Protein AF-A0A6J6DEQ3-F1 (afdb_monomer_lite)

Organism: NCBI:txid449393

Radius of gyration: 19.87 Å; chains: 1; bounding box: 57×40×48 Å

pLDDT: mean 75.02, std 18.87, range [38.97, 97.62]

Sequence (123 aa):
MEKIGTYWLRRGKAAPVMVRDITISTRELTPFEKLVLELVCQGKSNAAIATQTSHNEKVIENTVSRSAQVYGIKSDPETNLRVLLALAFRTHYGDQAFDRLDVPCSHFEIGADGVSTCNRHID

Secondary structure (DSSP, 8-state):
----TT----SS-------------SSPPPHHHHHHHHHHHTT--HHHHHHHHT--HHHHHHHHHHHHHHTTPPPBTTB-HHHHHHHHHHHHH--HHHHTTTPPPTTEEE-TTS-EEETT---

InterPro domains:
  IPR016032 Signal transduction response regulator, C-terminal effector [SSF46894] (20-78)
  IPR036388 Winged helix-like DNA-binding domain superfamily [G3DSA:1.10.10.10] (23-93)

Structure (mmCIF, N/CA/C/O backbone):
data_AF-A0A6J6DEQ3-F1
#
_entry.id   AF-A0A6J6DEQ3-F1
#
loop_
_atom_site.group_PDB
_atom_site.id
_atom_site.type_symbol
_atom_site.label_atom_id
_atom_site.label_alt_id
_atom_site.label_comp_id
_atom_site.label_asym_id
_atom_site.label_entity_id
_atom_site.label_seq_id
_atom_site.pdbx_PDB_ins_code
_atom_site.Cartn_x
_atom_site.Cartn_y
_atom_site.Cartn_z
_atom_site.occupancy
_atom_site.B_iso_or_equiv
_atom_site.auth_seq_id
_atom_site.auth_comp_id
_atom_site.auth_asym_id
_atom_site.auth_atom_id
_atom_site.pdbx_PDB_model_num
ATOM 1 N N . MET A 1 1 ? 43.613 9.374 -19.802 1.00 44.69 1 MET A N 1
ATOM 2 C CA . MET A 1 1 ? 42.214 9.090 -20.194 1.00 44.69 1 MET A CA 1
ATOM 3 C C . MET A 1 1 ? 41.869 7.741 -19.604 1.00 44.69 1 MET A C 1
ATOM 5 O O . MET A 1 1 ? 42.370 6.743 -20.101 1.00 44.69 1 MET A O 1
ATOM 9 N N . GLU A 1 2 ? 41.121 7.717 -18.505 1.00 39.59 2 GLU A N 1
ATOM 10 C CA . GLU A 1 2 ? 40.895 6.494 -17.730 1.00 39.59 2 GLU A CA 1
ATOM 11 C C . GLU A 1 2 ? 39.463 6.001 -17.935 1.00 39.59 2 GLU A C 1
ATOM 13 O O . GLU A 1 2 ? 38.513 6.778 -17.842 1.00 39.59 2 GLU A O 1
ATOM 18 N N . LYS A 1 3 ? 39.316 4.724 -18.298 1.00 38.97 3 LYS A N 1
ATOM 19 C CA . LYS A 1 3 ? 38.018 4.080 -18.501 1.00 38.97 3 LYS A CA 1
ATOM 20 C C . LYS A 1 3 ? 37.523 3.528 -17.169 1.00 38.97 3 LYS A C 1
ATOM 22 O O . LYS A 1 3 ? 38.123 2.603 -16.635 1.00 38.97 3 LYS A O 1
ATOM 27 N N . ILE A 1 4 ? 36.373 4.010 -16.720 1.00 50.28 4 ILE A N 1
ATOM 28 C CA . ILE A 1 4 ? 35.488 3.287 -15.804 1.00 50.28 4 ILE A CA 1
ATOM 29 C C . ILE A 1 4 ? 34.123 3.174 -16.490 1.00 50.28 4 ILE A C 1
ATOM 31 O O . ILE A 1 4 ? 33.696 4.136 -17.116 1.00 50.28 4 ILE A O 1
ATOM 35 N N . GLY A 1 5 ? 33.499 1.991 -16.450 1.00 43.34 5 GLY A N 1
ATOM 36 C CA . GLY A 1 5 ? 32.115 1.711 -16.878 1.00 43.34 5 GLY A CA 1
ATOM 37 C C . GLY A 1 5 ? 31.523 2.576 -18.006 1.00 43.34 5 GLY A C 1
ATOM 38 O O . GLY A 1 5 ? 30.981 3.638 -17.744 1.00 43.34 5 GLY A O 1
ATOM 39 N N . THR A 1 6 ? 31.608 2.093 -19.250 1.00 43.22 6 THR A N 1
ATOM 40 C CA . THR A 1 6 ? 30.746 2.387 -20.428 1.00 43.22 6 THR A CA 1
ATOM 41 C C . THR A 1 6 ? 30.161 3.796 -20.681 1.00 43.22 6 THR A C 1
ATOM 43 O O . THR A 1 6 ? 29.191 3.886 -21.429 1.00 43.22 6 THR A O 1
ATOM 46 N N . TYR A 1 7 ? 30.716 4.906 -20.183 1.00 46.44 7 TYR A N 1
ATOM 47 C CA . TYR A 1 7 ? 30.170 6.243 -20.484 1.00 46.44 7 TYR A CA 1
ATOM 48 C C . TYR A 1 7 ? 31.232 7.285 -20.859 1.00 46.44 7 TYR A C 1
ATOM 50 O O . TYR A 1 7 ? 32.272 7.420 -20.219 1.00 46.44 7 TYR A O 1
ATOM 58 N N . TRP A 1 8 ? 30.933 8.057 -21.911 1.00 43.81 8 TRP A N 1
ATOM 59 C CA . TRP A 1 8 ? 31.697 9.233 -22.336 1.00 43.81 8 TRP A CA 1
ATOM 60 C C . TRP A 1 8 ? 31.118 10.495 -21.684 1.00 43.81 8 TRP A C 1
ATOM 62 O O . TRP A 1 8 ? 29.933 10.787 -21.840 1.00 43.81 8 TRP A O 1
ATOM 72 N N . LEU A 1 9 ? 31.947 11.285 -20.995 1.00 46.00 9 LEU A N 1
ATOM 73 C CA . LEU A 1 9 ? 31.515 12.536 -20.365 1.00 46.00 9 LEU A CA 1
ATOM 74 C C . LEU A 1 9 ? 31.420 13.667 -21.414 1.00 46.00 9 LEU A C 1
ATOM 76 O O . LEU A 1 9 ? 32.410 14.339 -21.705 1.00 46.00 9 LEU A O 1
ATOM 80 N N . ARG A 1 10 ? 30.230 13.896 -21.995 1.00 42.53 10 ARG A N 1
ATOM 81 C CA . ARG A 1 10 ? 29.931 15.093 -22.809 1.00 42.53 10 ARG A CA 1
ATOM 82 C C . ARG A 1 10 ? 29.066 16.066 -22.004 1.00 42.53 10 ARG A C 1
ATOM 84 O O . ARG A 1 10 ? 28.060 15.679 -21.427 1.00 42.53 10 ARG A O 1
ATOM 91 N N . ARG A 1 11 ? 29.492 17.334 -21.974 1.00 50.81 11 ARG A N 1
ATOM 92 C CA . ARG A 1 11 ? 28.855 18.485 -21.308 1.00 50.81 11 ARG A CA 1
ATOM 93 C C . ARG A 1 11 ? 27.333 18.511 -21.546 1.00 50.81 11 ARG A C 1
ATOM 95 O O . ARG A 1 11 ? 26.881 18.850 -22.632 1.00 50.81 11 ARG A O 1
ATOM 102 N N . GLY A 1 12 ? 26.571 18.178 -20.515 1.00 45.88 12 GLY A N 1
ATOM 103 C CA . GLY A 1 12 ? 25.112 18.216 -20.487 1.00 45.88 12 GLY A CA 1
ATOM 104 C C . GLY A 1 12 ? 24.662 17.416 -19.275 1.00 45.88 12 GLY A C 1
ATOM 105 O O . GLY A 1 12 ? 25.034 16.254 -19.165 1.00 45.88 12 GLY A O 1
ATOM 106 N N . LYS A 1 13 ? 23.980 18.062 -18.321 1.00 45.50 13 LYS A N 1
ATOM 107 C CA . LYS A 1 13 ? 23.558 17.464 -17.044 1.00 45.50 13 LYS A CA 1
ATOM 108 C C . LYS A 1 13 ? 23.010 16.053 -17.276 1.00 45.50 13 LYS A C 1
ATOM 110 O O . LYS A 1 13 ? 21.967 15.903 -17.907 1.00 45.50 13 LYS A O 1
ATOM 115 N N . ALA A 1 14 ? 23.714 15.044 -16.769 1.00 45.09 14 ALA A N 1
ATOM 116 C CA . ALA A 1 14 ? 23.166 13.705 -16.668 1.00 45.09 14 ALA A CA 1
ATOM 117 C C . ALA A 1 14 ? 21.941 13.805 -15.755 1.00 45.09 14 ALA A C 1
ATOM 119 O O . ALA A 1 14 ? 22.070 14.159 -14.582 1.00 45.09 14 ALA A O 1
ATOM 120 N N . ALA A 1 15 ? 20.752 13.578 -16.311 1.00 50.59 15 ALA A N 1
ATOM 121 C CA . ALA A 1 15 ? 19.590 13.310 -15.484 1.00 50.59 15 ALA A CA 1
ATOM 122 C C . ALA A 1 15 ? 19.941 12.099 -14.603 1.00 50.59 15 ALA A C 1
ATOM 124 O O . ALA A 1 15 ? 20.538 11.148 -15.124 1.00 50.59 15 ALA A O 1
ATOM 125 N N . PRO A 1 16 ? 19.641 12.126 -13.294 1.00 51.78 16 PRO A N 1
ATOM 126 C CA . PRO A 1 16 ? 19.849 10.958 -12.457 1.00 51.78 16 PRO A CA 1
ATOM 127 C C . PRO A 1 16 ? 19.087 9.800 -13.100 1.00 51.78 16 PRO A C 1
ATOM 129 O O . PRO A 1 16 ? 17.877 9.884 -13.317 1.00 51.78 16 PRO A O 1
ATOM 132 N N . VAL A 1 17 ? 19.805 8.739 -13.470 1.00 50.22 17 VAL A N 1
ATOM 133 C CA . VAL A 1 17 ? 19.166 7.483 -13.852 1.00 50.22 17 VAL A CA 1
ATOM 134 C C . VAL A 1 17 ? 18.350 7.079 -12.629 1.00 50.22 17 VAL A C 1
ATOM 136 O O . VAL A 1 17 ? 18.929 6.810 -11.579 1.00 50.22 17 VAL A O 1
ATOM 139 N N . MET A 1 18 ? 17.018 7.100 -12.728 1.00 46.53 18 MET A N 1
ATOM 140 C CA . MET A 1 18 ? 16.146 6.572 -11.680 1.00 46.53 18 MET A CA 1
ATOM 141 C C . MET A 1 18 ? 16.285 5.046 -11.654 1.00 46.53 18 MET A C 1
ATOM 143 O O . MET A 1 18 ? 15.383 4.321 -12.067 1.00 46.53 18 MET A O 1
ATOM 147 N N . VAL A 1 19 ? 17.429 4.548 -11.182 1.00 47.34 19 VAL A N 1
ATOM 148 C CA . VAL A 1 19 ? 17.572 3.164 -10.740 1.00 47.34 19 VAL A CA 1
ATOM 149 C C . VAL A 1 19 ? 16.824 3.077 -9.419 1.00 47.34 19 VAL A C 1
ATOM 151 O O . VAL A 1 19 ? 17.368 3.287 -8.339 1.00 47.34 19 VAL A O 1
ATOM 154 N N . ARG A 1 20 ? 15.514 2.862 -9.510 1.00 56.00 20 ARG A N 1
ATOM 155 C CA . ARG A 1 20 ? 14.728 2.403 -8.373 1.00 56.00 20 ARG A CA 1
ATOM 156 C C . ARG A 1 20 ? 14.889 0.894 -8.345 1.00 56.00 20 ARG A C 1
ATOM 158 O O . ARG A 1 20 ? 14.176 0.202 -9.063 1.00 56.00 20 ARG A O 1
ATOM 165 N N . ASP A 1 21 ? 15.864 0.416 -7.576 1.00 51.47 21 ASP A N 1
ATOM 166 C CA . ASP A 1 21 ? 16.080 -1.011 -7.328 1.00 51.47 21 ASP A CA 1
ATOM 167 C C . ASP A 1 21 ? 14.846 -1.598 -6.620 1.00 51.47 21 ASP A C 1
ATOM 169 O O . ASP A 1 21 ? 14.766 -1.639 -5.395 1.00 51.47 21 ASP A O 1
ATOM 173 N N . ILE A 1 22 ? 13.842 -2.002 -7.399 1.00 60.03 22 ILE A N 1
ATOM 174 C CA . ILE A 1 22 ? 12.750 -2.858 -6.941 1.00 60.03 22 ILE A CA 1
ATOM 175 C C . ILE A 1 22 ? 13.219 -4.279 -7.227 1.00 60.03 22 ILE A C 1
ATOM 177 O O . ILE A 1 22 ? 13.264 -4.712 -8.378 1.00 60.03 22 ILE A O 1
ATOM 181 N N . THR A 1 23 ? 13.636 -4.990 -6.186 1.00 61.38 23 THR A N 1
ATOM 182 C CA . THR A 1 23 ? 14.036 -6.391 -6.319 1.00 61.38 23 THR A CA 1
ATOM 183 C C . THR A 1 23 ? 12.795 -7.277 -6.403 1.00 61.38 23 THR A C 1
ATOM 185 O O . THR A 1 23 ? 11.783 -6.986 -5.762 1.00 61.38 23 THR A O 1
ATOM 188 N N . ILE A 1 24 ? 12.887 -8.385 -7.148 1.00 64.62 24 ILE A N 1
ATOM 189 C CA . ILE A 1 24 ? 11.892 -9.470 -7.125 1.00 64.62 24 ILE A CA 1
ATOM 190 C C . ILE A 1 24 ? 11.645 -9.859 -5.657 1.00 64.62 24 ILE A C 1
ATOM 192 O O . ILE A 1 24 ? 12.608 -10.057 -4.917 1.00 64.62 24 ILE A O 1
ATOM 196 N N . SER A 1 25 ? 10.369 -9.912 -5.243 1.00 69.62 25 SER A N 1
ATOM 197 C CA . SER A 1 25 ? 9.931 -10.212 -3.868 1.00 69.62 25 SER A CA 1
ATOM 198 C C . SER A 1 25 ? 10.796 -11.291 -3.207 1.00 69.62 25 SER A C 1
ATOM 200 O O . SER A 1 25 ? 10.837 -12.428 -3.670 1.00 69.62 25 SER A O 1
ATOM 202 N N . THR A 1 26 ? 11.477 -10.942 -2.114 1.00 70.94 26 THR A N 1
ATOM 203 C CA . THR A 1 26 ? 12.418 -11.849 -1.422 1.00 70.94 26 THR A CA 1
ATOM 204 C C . THR A 1 26 ? 11.723 -13.005 -0.699 1.00 70.94 26 THR A C 1
ATOM 206 O O . THR A 1 26 ? 12.345 -14.026 -0.414 1.00 70.94 26 THR A O 1
ATOM 209 N N . ARG A 1 27 ? 10.431 -12.845 -0.397 1.00 85.00 27 ARG A N 1
ATOM 210 C CA . ARG A 1 27 ? 9.549 -13.865 0.181 1.00 85.00 27 ARG A CA 1
ATOM 211 C C . ARG A 1 27 ? 8.097 -13.610 -0.210 1.00 85.00 27 ARG A C 1
ATOM 213 O O . ARG A 1 27 ? 7.765 -12.530 -0.698 1.00 85.00 27 ARG A O 1
ATOM 220 N N . GLU A 1 28 ? 7.219 -14.564 0.079 1.00 85.44 28 GLU A N 1
ATOM 221 C CA . GLU A 1 28 ? 5.776 -14.344 -0.011 1.00 85.44 28 GLU A CA 1
ATOM 222 C C . GLU A 1 28 ? 5.259 -13.447 1.120 1.00 85.44 28 GLU A C 1
ATOM 224 O O . GLU A 1 28 ? 5.770 -13.452 2.248 1.00 85.44 28 GLU A O 1
ATOM 229 N N . LEU A 1 29 ? 4.223 -12.669 0.805 1.00 88.69 29 LEU A N 1
ATOM 230 C CA . LEU A 1 29 ? 3.514 -11.842 1.774 1.00 88.69 29 LEU A CA 1
ATOM 231 C C . LEU A 1 29 ? 2.475 -12.670 2.530 1.00 88.69 29 LEU A C 1
ATOM 233 O O . LEU A 1 29 ? 1.764 -13.488 1.945 1.00 88.69 29 LEU A O 1
ATOM 237 N N . THR A 1 30 ? 2.338 -12.399 3.823 1.00 92.06 30 THR A N 1
ATOM 238 C CA . THR A 1 30 ? 1.274 -12.971 4.653 1.00 92.06 30 THR A CA 1
ATOM 239 C C . THR A 1 30 ? -0.106 -12.470 4.202 1.00 92.06 30 THR A C 1
ATOM 241 O O . THR A 1 30 ? -0.203 -11.397 3.598 1.00 92.06 30 THR A O 1
ATOM 244 N N . PRO A 1 31 ? -1.204 -13.181 4.527 1.00 92.12 31 PRO A N 1
ATOM 245 C CA . PRO A 1 31 ? -2.555 -12.728 4.186 1.00 92.12 31 PRO A CA 1
ATOM 246 C C . PRO A 1 31 ? -2.868 -11.319 4.706 1.00 92.12 31 PRO A C 1
ATOM 248 O O . PRO A 1 31 ? -3.482 -10.516 4.008 1.00 92.12 31 PRO A O 1
ATOM 251 N N . PHE A 1 32 ? -2.388 -10.992 5.908 1.00 94.25 32 PHE A N 1
ATOM 252 C CA . PHE A 1 32 ? -2.567 -9.664 6.485 1.00 94.25 32 PHE A CA 1
ATOM 253 C C . PHE A 1 32 ? -1.759 -8.590 5.744 1.00 94.25 32 PHE A C 1
ATOM 255 O O . PHE A 1 32 ? -2.282 -7.512 5.477 1.00 94.25 32 PHE A O 1
ATOM 262 N N . GLU A 1 33 ? -0.512 -8.880 5.358 1.00 94.38 33 GLU A N 1
ATOM 263 C CA . GLU A 1 33 ? 0.285 -7.969 4.527 1.00 94.38 33 GLU A CA 1
ATOM 264 C C . GLU A 1 33 ? -0.402 -7.709 3.181 1.00 94.38 33 GLU A C 1
ATOM 266 O O . GLU A 1 33 ? -0.549 -6.550 2.803 1.00 94.38 33 GLU A O 1
ATOM 271 N N . LYS A 1 34 ? -0.897 -8.752 2.499 1.00 92.81 34 LYS A N 1
ATOM 272 C CA . LYS A 1 34 ? -1.639 -8.608 1.234 1.00 92.81 34 LYS A CA 1
ATOM 273 C C . LYS A 1 34 ? -2.870 -7.713 1.401 1.00 92.81 34 LYS A C 1
ATOM 275 O O . LYS A 1 34 ? -2.998 -6.738 0.668 1.00 92.81 34 LYS A O 1
ATOM 280 N N . LEU A 1 35 ? -3.697 -7.963 2.420 1.00 94.00 35 LEU A N 1
ATOM 281 C CA . LEU A 1 35 ? -4.868 -7.134 2.731 1.00 94.00 35 LEU A CA 1
ATOM 282 C C . LEU A 1 35 ? -4.492 -5.661 2.961 1.00 94.00 35 LEU A C 1
ATOM 284 O O . LEU A 1 35 ? -5.132 -4.752 2.432 1.00 94.00 35 LEU A O 1
ATOM 288 N N . VAL A 1 36 ? -3.442 -5.399 3.745 1.00 95.44 36 VAL A N 1
ATOM 289 C CA . VAL A 1 36 ? -2.976 -4.027 3.986 1.00 95.44 36 VAL A CA 1
ATOM 290 C C . VAL A 1 36 ? -2.501 -3.379 2.684 1.00 95.44 36 VAL A C 1
ATOM 292 O O . VAL A 1 36 ? -2.856 -2.229 2.422 1.00 95.44 36 VAL A O 1
ATOM 295 N N . LEU A 1 37 ? -1.748 -4.092 1.843 1.00 93.75 37 LEU A N 1
ATOM 296 C CA . LEU A 1 37 ? -1.245 -3.558 0.575 1.00 93.75 37 LEU A CA 1
ATOM 297 C C . LEU A 1 37 ? -2.342 -3.336 -0.472 1.00 93.75 37 LEU A C 1
ATOM 299 O O . LEU A 1 37 ? -2.264 -2.359 -1.217 1.00 93.75 37 LEU A O 1
ATOM 303 N N . GLU A 1 38 ? -3.398 -4.145 -0.490 1.00 92.62 38 GLU A N 1
ATOM 304 C CA . GLU A 1 38 ? -4.589 -3.891 -1.307 1.00 92.62 38 GLU A CA 1
ATOM 305 C C . GLU A 1 38 ? -5.255 -2.562 -0.927 1.00 92.62 38 GLU A C 1
ATOM 307 O O . GLU A 1 38 ? -5.626 -1.767 -1.793 1.00 92.62 38 GLU A O 1
ATOM 312 N N . LEU A 1 39 ? -5.364 -2.268 0.372 1.00 94.19 39 LEU A N 1
ATOM 313 C CA . LEU A 1 39 ? -5.924 -1.003 0.851 1.00 94.19 39 LEU A CA 1
ATOM 314 C C . LEU A 1 39 ? -4.970 0.183 0.624 1.00 94.19 39 LEU A C 1
ATOM 316 O O . LEU A 1 39 ? -5.427 1.295 0.345 1.00 94.19 39 LEU A O 1
ATOM 320 N N . VAL A 1 40 ? -3.652 -0.042 0.677 1.00 94.00 40 VAL A N 1
ATOM 321 C CA . VAL A 1 40 ? -2.641 0.944 0.249 1.00 94.00 40 VAL A CA 1
ATOM 322 C C . VAL A 1 40 ? -2.810 1.259 -1.237 1.00 94.00 40 VAL A C 1
ATOM 324 O O . VAL A 1 40 ? -2.792 2.429 -1.612 1.00 94.00 40 VAL A O 1
ATOM 327 N N . CYS A 1 41 ? -3.047 0.245 -2.073 1.00 91.38 41 CYS A N 1
ATOM 328 C CA . CYS A 1 41 ? -3.301 0.414 -3.502 1.00 91.38 41 CYS A CA 1
ATOM 329 C C . CYS A 1 41 ? -4.581 1.206 -3.788 1.00 91.38 41 CYS A C 1
ATOM 331 O O . CYS A 1 41 ? -4.653 1.861 -4.822 1.00 91.38 41 CYS A O 1
ATOM 333 N N . GLN A 1 42 ? -5.561 1.190 -2.886 1.00 90.44 42 GLN A N 1
ATOM 334 C CA . GLN A 1 42 ? -6.762 2.032 -2.964 1.00 90.44 42 GLN A CA 1
ATOM 335 C C . GLN A 1 42 ? -6.522 3.481 -2.499 1.00 90.44 42 GLN A C 1
ATOM 337 O O . GLN A 1 42 ? -7.448 4.286 -2.504 1.00 90.44 42 GLN A O 1
ATOM 342 N N . GLY A 1 43 ? -5.306 3.826 -2.062 1.00 91.56 43 GLY A N 1
ATOM 343 C CA . GLY A 1 43 ? -4.960 5.172 -1.601 1.00 91.56 43 GLY A CA 1
ATOM 344 C C . GLY A 1 43 ? -5.413 5.494 -0.173 1.00 91.56 43 GLY A C 1
ATOM 345 O O . GLY A 1 43 ? -5.405 6.660 0.217 1.00 91.56 43 GLY A O 1
ATOM 346 N N . LYS A 1 44 ? -5.797 4.496 0.635 1.00 94.75 44 LYS A N 1
ATOM 347 C CA . LYS A 1 44 ? -6.246 4.731 2.018 1.00 94.75 44 LYS A CA 1
ATOM 348 C C . LYS A 1 44 ? -5.093 5.176 2.920 1.00 94.75 44 LYS A C 1
ATOM 350 O O . LYS A 1 44 ? -3.956 4.742 2.735 1.00 94.75 44 LYS A O 1
ATOM 355 N N . SER A 1 45 ? -5.379 6.018 3.915 1.00 95.81 45 SER A N 1
ATOM 356 C CA . SER A 1 45 ? -4.420 6.410 4.961 1.00 95.81 45 SER A CA 1
ATOM 357 C C . SER A 1 45 ? -4.217 5.290 5.991 1.00 95.81 45 SER A C 1
ATOM 359 O O . SER A 1 45 ? -5.023 4.362 6.067 1.00 95.81 45 SER A O 1
ATOM 361 N N . ASN A 1 46 ? -3.168 5.373 6.819 1.00 95.94 46 ASN A N 1
ATOM 362 C CA . ASN A 1 46 ? -2.955 4.399 7.901 1.00 95.94 46 ASN A CA 1
ATOM 363 C C . ASN A 1 46 ? -4.143 4.355 8.871 1.00 95.94 46 ASN A C 1
ATOM 365 O O . ASN A 1 46 ? -4.572 3.263 9.229 1.00 95.94 46 ASN A O 1
ATOM 369 N N . ALA A 1 47 ? -4.716 5.515 9.204 1.00 96.94 47 ALA A N 1
ATOM 370 C CA . ALA A 1 47 ? -5.937 5.638 10.000 1.00 96.94 47 ALA A CA 1
ATOM 371 C C . ALA A 1 47 ? -7.115 4.877 9.376 1.00 96.94 47 ALA A C 1
ATOM 373 O O . ALA A 1 47 ? -7.719 4.024 10.019 1.00 96.94 47 ALA A O 1
ATOM 374 N N . ALA A 1 48 ? -7.398 5.116 8.092 1.00 97.12 48 ALA A N 1
ATOM 375 C CA . ALA A 1 48 ? -8.513 4.469 7.403 1.00 97.12 48 ALA A CA 1
ATOM 376 C C . ALA A 1 48 ? -8.342 2.941 7.315 1.00 97.12 48 ALA A C 1
ATOM 378 O O . ALA A 1 48 ? -9.307 2.195 7.482 1.00 97.12 48 ALA A O 1
ATOM 379 N N . ILE A 1 49 ? -7.114 2.466 7.083 1.00 97.19 49 ILE A N 1
ATOM 380 C CA . ILE A 1 49 ? -6.792 1.031 7.069 1.00 97.19 49 ILE A CA 1
ATOM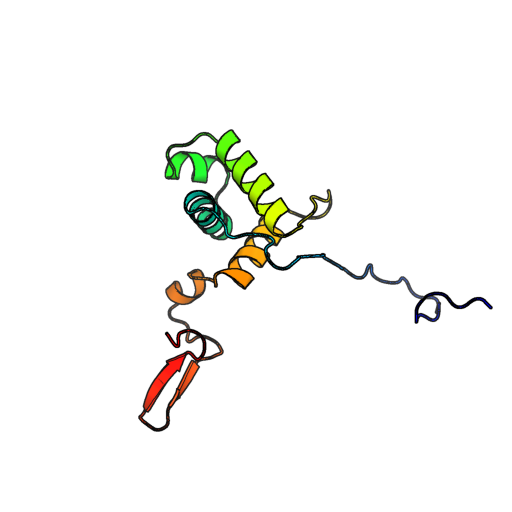 381 C C . ILE A 1 49 ? -6.938 0.431 8.471 1.00 97.19 49 ILE A C 1
ATOM 383 O O . ILE A 1 49 ? -7.490 -0.659 8.616 1.00 97.19 49 ILE A O 1
ATOM 387 N N . ALA A 1 50 ? -6.465 1.132 9.500 1.00 97.38 50 ALA A N 1
ATOM 388 C CA . ALA A 1 50 ? -6.555 0.699 10.888 1.00 97.38 50 ALA A CA 1
ATOM 389 C C . ALA A 1 50 ? -8.020 0.527 11.313 1.00 97.38 50 ALA A C 1
ATOM 391 O O . ALA A 1 50 ? -8.395 -0.541 11.795 1.00 97.38 50 ALA A O 1
ATOM 392 N N . THR A 1 51 ? -8.875 1.513 11.014 1.00 97.12 51 THR A N 1
ATOM 393 C CA . THR A 1 51 ? -10.322 1.429 11.258 1.00 97.12 51 THR A CA 1
ATOM 394 C C . THR A 1 51 ? -10.957 0.256 10.515 1.00 97.12 51 THR A C 1
ATOM 396 O O . THR A 1 51 ? -11.718 -0.501 11.108 1.00 97.12 51 THR A O 1
ATOM 399 N N . GLN A 1 52 ? -10.632 0.063 9.234 1.00 96.69 52 GLN A N 1
ATOM 400 C CA . GLN A 1 52 ? -11.244 -1.000 8.433 1.00 96.69 52 GLN A CA 1
ATOM 401 C C . GLN A 1 52 ? -10.801 -2.404 8.855 1.00 96.69 52 GLN A C 1
ATOM 403 O O . GLN A 1 52 ? -11.584 -3.346 8.786 1.00 96.69 52 GLN A O 1
ATOM 408 N N . THR A 1 53 ? -9.549 -2.558 9.279 1.00 95.31 53 THR A N 1
ATOM 409 C CA . THR A 1 53 ? -9.000 -3.859 9.675 1.00 95.31 53 THR A CA 1
ATOM 410 C C . THR A 1 53 ? -9.157 -4.136 11.170 1.00 95.31 53 THR A C 1
ATOM 412 O O . THR A 1 53 ? -8.752 -5.202 11.612 1.00 95.31 53 THR A O 1
ATOM 415 N N . SER A 1 54 ? -9.748 -3.227 11.956 1.00 95.38 54 SER A N 1
ATOM 416 C CA . SER A 1 54 ? -9.826 -3.316 13.428 1.00 95.38 54 SER A CA 1
ATOM 417 C C . SER A 1 54 ? -8.455 -3.427 14.118 1.00 95.38 54 SER A C 1
ATOM 419 O O . SER A 1 54 ? -8.292 -4.144 15.103 1.00 95.38 54 SER A O 1
ATOM 421 N N . HIS A 1 55 ? -7.457 -2.713 13.595 1.00 96.25 55 HIS A N 1
ATOM 422 C CA . HIS A 1 55 ? -6.110 -2.608 14.168 1.00 96.25 55 HIS A CA 1
ATOM 423 C C . HIS A 1 55 ? -5.798 -1.148 14.533 1.00 96.25 55 HIS A C 1
ATOM 425 O O . HIS A 1 55 ? -6.610 -0.253 14.316 1.00 96.25 55 HIS A O 1
ATOM 431 N N . ASN A 1 56 ? -4.613 -0.887 15.092 1.00 96.94 56 ASN A N 1
ATOM 432 C CA . ASN A 1 56 ? -4.137 0.477 15.331 1.00 96.94 56 ASN A CA 1
ATOM 433 C C . ASN A 1 56 ? -3.235 0.975 14.188 1.00 96.94 56 ASN A C 1
ATOM 435 O O . ASN A 1 56 ? -2.653 0.188 13.439 1.00 96.94 56 ASN A O 1
ATOM 439 N N . GLU A 1 57 ? -3.087 2.296 14.075 1.00 97.06 57 GLU A N 1
ATOM 440 C CA . GLU A 1 57 ? -2.283 2.922 13.017 1.00 97.06 57 GLU A CA 1
ATOM 441 C C . GLU A 1 57 ? -0.823 2.477 13.025 1.00 97.06 57 GLU A C 1
ATOM 443 O O . GLU A 1 57 ? -0.224 2.305 11.961 1.00 97.06 57 GLU A O 1
ATOM 448 N N . LYS A 1 58 ? -0.256 2.241 14.213 1.00 97.12 58 LYS A N 1
ATOM 449 C CA . LYS A 1 58 ? 1.144 1.840 14.341 1.00 97.12 58 LYS A CA 1
ATOM 450 C C . LYS A 1 58 ? 1.396 0.445 13.775 1.00 97.12 58 LYS A C 1
ATOM 452 O O . LYS A 1 58 ? 2.439 0.209 13.168 1.00 97.12 58 LYS A O 1
ATOM 457 N N . VAL A 1 59 ? 0.443 -0.473 13.927 1.00 96.88 59 VAL A N 1
ATOM 458 C CA . VAL A 1 59 ? 0.485 -1.797 13.298 1.00 96.88 59 VAL A CA 1
ATOM 459 C C . VAL A 1 59 ? 0.498 -1.639 11.782 1.00 96.88 59 VAL A C 1
ATOM 461 O O . VAL A 1 59 ? 1.343 -2.243 11.132 1.00 96.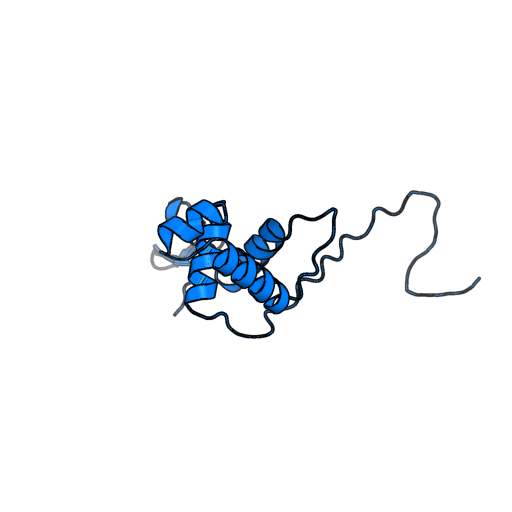88 59 VAL A O 1
ATOM 464 N N . ILE A 1 60 ? -0.353 -0.775 11.222 1.00 97.62 60 ILE A N 1
ATOM 465 C CA . ILE A 1 60 ? -0.390 -0.544 9.771 1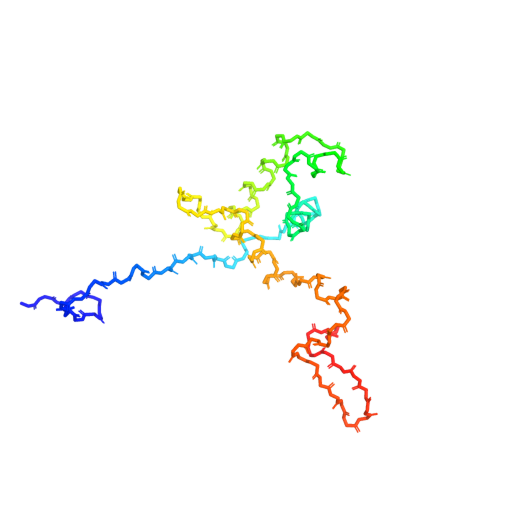.00 97.62 60 ILE A CA 1
ATOM 466 C C . ILE A 1 60 ? 0.925 0.055 9.265 1.00 97.62 60 ILE A C 1
ATOM 468 O O . ILE A 1 60 ? 1.475 -0.423 8.275 1.00 97.62 60 ILE A O 1
ATOM 472 N N . GLU A 1 61 ? 1.469 1.054 9.960 1.00 95.81 61 GLU A N 1
ATOM 473 C CA . GLU A 1 61 ? 2.765 1.658 9.632 1.00 95.81 61 GLU A CA 1
ATOM 474 C C . GLU A 1 61 ? 3.894 0.614 9.618 1.00 95.81 61 GLU A C 1
ATOM 476 O O . GLU A 1 61 ? 4.682 0.542 8.668 1.00 95.81 61 GLU A O 1
ATOM 481 N N . ASN A 1 62 ? 3.942 -0.238 10.644 1.00 95.44 62 ASN A N 1
ATOM 482 C CA . ASN A 1 62 ? 4.934 -1.300 10.757 1.00 95.44 62 ASN A CA 1
ATOM 483 C C . ASN A 1 62 ? 4.773 -2.349 9.646 1.00 95.44 62 ASN A C 1
ATOM 485 O O . ASN A 1 62 ? 5.773 -2.788 9.076 1.00 95.44 62 ASN A O 1
ATOM 489 N N . THR A 1 63 ? 3.538 -2.734 9.313 1.00 96.19 63 THR A N 1
ATOM 490 C CA . THR A 1 63 ? 3.243 -3.685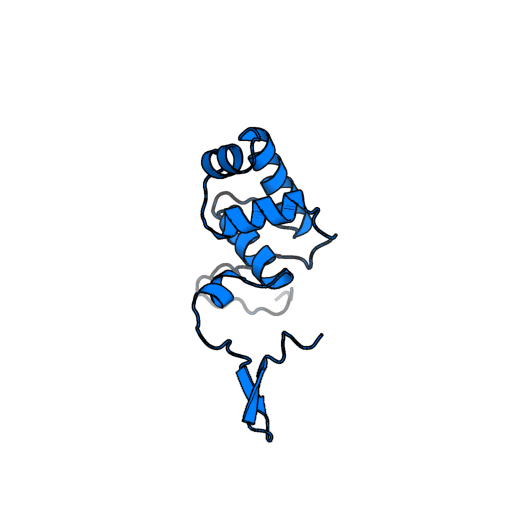 8.230 1.00 96.19 63 THR A CA 1
ATOM 491 C C . THR A 1 63 ? 3.670 -3.133 6.873 1.00 96.19 63 THR A C 1
ATOM 493 O O . THR A 1 63 ? 4.336 -3.835 6.112 1.00 96.19 63 THR A O 1
ATOM 496 N N . VAL A 1 64 ? 3.363 -1.865 6.582 1.00 94.81 64 VAL A N 1
ATOM 497 C CA . VAL A 1 64 ? 3.786 -1.183 5.347 1.00 94.81 64 VAL A CA 1
ATOM 498 C C . VAL A 1 64 ? 5.311 -1.131 5.253 1.00 94.81 64 VAL A C 1
ATOM 500 O O . VAL A 1 64 ? 5.878 -1.475 4.217 1.00 94.81 64 VAL A O 1
ATOM 503 N N . SER A 1 65 ? 5.985 -0.774 6.348 1.00 93.00 65 SER A N 1
ATOM 504 C CA . SER A 1 65 ? 7.449 -0.676 6.389 1.00 93.00 65 SER A CA 1
ATOM 505 C C . SER A 1 65 ? 8.131 -2.034 6.186 1.00 93.00 65 SER A C 1
ATOM 507 O O . SER A 1 65 ? 9.072 -2.141 5.403 1.00 93.00 65 SER A O 1
ATOM 509 N N . ARG A 1 66 ? 7.635 -3.098 6.835 1.00 92.62 66 ARG A N 1
ATOM 510 C CA . ARG A 1 66 ? 8.152 -4.468 6.654 1.00 92.62 66 ARG A CA 1
ATOM 511 C C . ARG A 1 66 ? 7.883 -5.001 5.251 1.00 92.62 66 ARG A C 1
ATOM 513 O O . ARG A 1 66 ? 8.758 -5.631 4.668 1.00 92.62 66 ARG A O 1
ATOM 520 N N . SER A 1 67 ? 6.711 -4.711 4.692 1.00 92.94 67 SER A N 1
ATOM 521 C CA . SER A 1 67 ? 6.367 -5.114 3.325 1.00 92.94 67 SER A CA 1
ATOM 522 C C . SER A 1 67 ? 7.272 -4.438 2.292 1.00 92.94 67 SER A C 1
ATOM 524 O O . SER A 1 67 ? 7.703 -5.084 1.346 1.00 92.94 67 SER A O 1
ATOM 526 N N . ALA A 1 68 ? 7.641 -3.168 2.492 1.00 91.56 68 ALA A N 1
ATOM 527 C CA . ALA A 1 68 ? 8.599 -2.483 1.620 1.00 91.56 68 ALA A CA 1
ATOM 528 C C . ALA A 1 68 ? 9.982 -3.151 1.605 1.00 91.56 68 ALA A C 1
ATOM 530 O O . ALA A 1 68 ? 10.589 -3.279 0.542 1.00 91.56 68 ALA A O 1
ATOM 531 N N . GLN A 1 69 ? 10.445 -3.650 2.756 1.00 90.00 69 GLN A N 1
ATOM 532 C CA . GLN A 1 69 ? 11.708 -4.388 2.850 1.00 90.00 69 GLN A CA 1
ATOM 533 C C . GLN A 1 69 ? 11.682 -5.697 2.051 1.00 90.00 69 GLN A C 1
ATOM 535 O O . GLN A 1 69 ? 12.704 -6.074 1.486 1.00 90.00 69 GLN A O 1
ATOM 540 N N . VAL A 1 70 ? 10.523 -6.362 1.946 1.00 89.38 70 VAL A N 1
ATOM 541 C CA . VAL A 1 70 ? 10.374 -7.593 1.145 1.00 89.38 70 VAL A CA 1
ATOM 542 C C . VAL A 1 70 ? 10.676 -7.342 -0.335 1.00 89.38 70 VAL A C 1
ATOM 544 O O . VAL A 1 70 ? 11.272 -8.201 -0.986 1.00 89.38 70 VAL A O 1
ATOM 547 N N . TYR A 1 71 ? 10.326 -6.159 -0.841 1.00 87.00 71 TYR A N 1
ATOM 548 C CA . TYR A 1 71 ? 10.585 -5.724 -2.217 1.00 87.00 71 TYR A CA 1
ATOM 549 C C . TYR A 1 71 ? 11.930 -5.004 -2.401 1.00 87.00 71 TYR A C 1
ATOM 551 O O . TYR A 1 71 ? 12.190 -4.455 -3.471 1.00 87.00 71 TYR A O 1
ATOM 559 N N . GLY A 1 72 ? 12.775 -4.956 -1.365 1.00 86.06 72 GLY A N 1
ATOM 560 C CA . GLY A 1 72 ? 14.058 -4.249 -1.414 1.00 86.06 72 GLY A CA 1
ATOM 561 C C . GLY A 1 72 ? 13.931 -2.725 -1.528 1.00 86.06 72 GLY A C 1
ATOM 562 O O . GLY A 1 72 ? 14.915 -2.048 -1.824 1.00 86.06 72 GLY A O 1
ATOM 563 N N . ILE A 1 73 ? 12.744 -2.162 -1.271 1.00 86.69 73 ILE A N 1
ATOM 564 C CA . ILE A 1 73 ? 12.483 -0.729 -1.424 1.00 86.69 73 ILE A CA 1
ATOM 565 C C . ILE A 1 73 ? 13.124 0.024 -0.258 1.00 86.69 73 ILE A C 1
ATOM 567 O O . ILE A 1 73 ? 12.723 -0.120 0.900 1.00 86.69 73 ILE A O 1
ATOM 571 N N . LYS A 1 74 ? 14.100 0.877 -0.571 1.00 80.44 74 LYS A N 1
ATOM 572 C CA . LYS A 1 74 ? 14.695 1.808 0.392 1.00 80.44 74 LYS A CA 1
ATOM 573 C C . LYS A 1 74 ? 13.835 3.067 0.496 1.00 80.44 74 LYS A C 1
ATOM 575 O O . LYS A 1 74 ? 13.410 3.616 -0.519 1.00 80.44 74 LYS A O 1
ATOM 580 N N . SER A 1 75 ? 13.578 3.529 1.721 1.00 72.69 75 SER A N 1
ATOM 581 C CA . SER A 1 75 ? 12.953 4.835 1.944 1.00 72.69 75 SER A CA 1
ATOM 582 C C . SER A 1 75 ? 13.963 5.940 1.644 1.00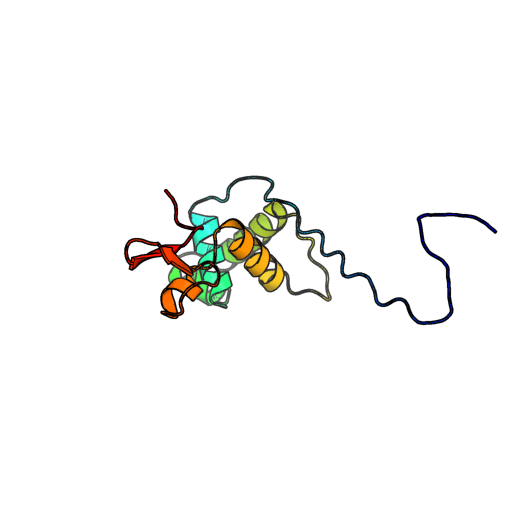 72.69 75 SER A C 1
ATOM 584 O O . SER A 1 75 ? 15.045 5.946 2.230 1.00 72.69 75 SER A O 1
ATOM 586 N N . ASP A 1 76 ? 13.595 6.878 0.783 1.00 77.62 76 ASP A N 1
ATOM 587 C CA . ASP A 1 76 ? 14.386 8.059 0.445 1.00 77.62 76 ASP A CA 1
ATOM 588 C C . ASP A 1 76 ? 13.513 9.317 0.624 1.00 77.62 76 ASP A C 1
ATOM 590 O O . ASP A 1 76 ? 12.314 9.246 0.333 1.00 77.62 76 ASP A O 1
ATOM 594 N N . PRO A 1 77 ? 14.053 10.447 1.123 1.00 76.25 77 PRO A N 1
ATOM 595 C CA . PRO A 1 77 ? 13.281 11.667 1.370 1.00 76.25 77 PRO A CA 1
ATOM 596 C C . PRO A 1 77 ? 12.556 12.247 0.147 1.00 76.25 77 PRO A C 1
ATOM 598 O O . PRO A 1 77 ? 11.549 12.929 0.331 1.00 76.25 77 PRO A O 1
ATOM 601 N N . GLU A 1 78 ? 13.001 11.982 -1.083 1.00 77.81 78 GLU A N 1
ATOM 602 C CA . GLU A 1 78 ? 12.340 12.494 -2.291 1.00 77.81 78 GLU A CA 1
ATOM 603 C C . GLU A 1 78 ? 11.226 11.564 -2.794 1.00 77.81 78 GLU A C 1
ATOM 605 O O . GLU A 1 78 ? 10.398 11.948 -3.624 1.00 77.81 78 GLU A O 1
ATOM 610 N N . THR A 1 79 ? 11.174 10.325 -2.296 1.00 79.06 79 THR A N 1
ATOM 611 C CA . THR A 1 79 ? 10.309 9.279 -2.841 1.00 79.06 79 THR A CA 1
ATOM 612 C C . THR A 1 79 ? 9.258 8.803 -1.847 1.00 79.06 79 THR A C 1
ATOM 614 O O . THR A 1 79 ? 9.561 8.264 -0.785 1.00 79.06 79 THR A O 1
ATOM 617 N N . ASN A 1 80 ? 7.985 8.876 -2.244 1.00 85.25 80 ASN A N 1
ATOM 618 C CA . ASN A 1 80 ? 6.908 8.308 -1.442 1.00 85.25 80 ASN A CA 1
ATOM 619 C C . ASN A 1 80 ? 6.938 6.769 -1.480 1.00 85.25 80 ASN A C 1
ATOM 621 O O . ASN A 1 80 ? 6.544 6.142 -2.467 1.00 85.25 80 ASN A O 1
ATOM 625 N N . LEU A 1 81 ? 7.364 6.165 -0.369 1.00 88.25 81 LEU A N 1
ATOM 626 C CA . LEU A 1 81 ? 7.467 4.715 -0.191 1.00 88.25 81 LEU A CA 1
ATOM 627 C C . LEU A 1 81 ? 6.158 3.972 -0.504 1.00 88.25 81 LEU A C 1
ATOM 629 O O . LEU A 1 81 ? 6.205 2.894 -1.091 1.00 88.25 81 LEU A O 1
ATOM 633 N N . ARG A 1 82 ? 4.987 4.545 -0.186 1.00 91.44 82 ARG A N 1
ATOM 634 C CA . ARG A 1 82 ? 3.689 3.897 -0.458 1.00 91.44 82 ARG A CA 1
ATOM 635 C C . ARG A 1 82 ? 3.424 3.749 -1.952 1.00 91.44 82 ARG A C 1
ATOM 637 O O . ARG A 1 82 ? 2.842 2.751 -2.357 1.00 91.44 82 ARG A O 1
ATOM 644 N N . VAL A 1 83 ? 3.859 4.718 -2.759 1.00 89.88 83 VAL A N 1
ATOM 645 C CA . VAL A 1 83 ? 3.685 4.683 -4.219 1.00 89.88 83 VAL A CA 1
ATOM 646 C C . VAL A 1 83 ? 4.537 3.572 -4.823 1.00 89.88 83 VAL A C 1
ATOM 648 O O . VAL A 1 83 ? 4.029 2.767 -5.599 1.00 89.88 83 VAL A O 1
ATOM 651 N N . LEU A 1 84 ? 5.809 3.474 -4.421 1.00 90.50 84 LEU A N 1
ATOM 652 C CA . LEU A 1 84 ? 6.682 2.390 -4.881 1.00 90.50 84 LEU A CA 1
ATOM 653 C C . LEU A 1 84 ? 6.180 1.020 -4.444 1.00 90.50 84 LEU A C 1
ATOM 655 O O . LEU A 1 84 ? 6.180 0.081 -5.234 1.00 90.50 84 LEU A O 1
ATOM 659 N N . LEU A 1 85 ? 5.721 0.921 -3.200 1.00 90.75 85 LEU A N 1
ATOM 660 C CA . LEU A 1 85 ? 5.195 -0.320 -2.662 1.00 90.75 85 LEU A CA 1
ATOM 661 C C . LEU A 1 85 ? 3.920 -0.762 -3.387 1.00 90.75 85 LEU A C 1
ATOM 663 O O . LEU A 1 85 ? 3.787 -1.939 -3.704 1.00 90.75 85 LEU A O 1
ATOM 667 N N . ALA A 1 86 ? 3.016 0.168 -3.704 1.00 90.88 86 ALA A N 1
ATOM 668 C CA . ALA A 1 86 ? 1.818 -0.127 -4.487 1.00 90.88 86 ALA A CA 1
ATOM 669 C C . ALA A 1 86 ? 2.165 -0.613 -5.904 1.00 90.88 86 ALA A C 1
ATOM 671 O O . ALA A 1 86 ? 1.586 -1.590 -6.375 1.00 90.88 86 ALA A O 1
ATOM 672 N N . LEU A 1 87 ? 3.137 0.024 -6.567 1.00 88.50 87 LEU A N 1
ATOM 673 C CA . LEU A 1 87 ? 3.618 -0.395 -7.888 1.00 88.50 87 LEU A CA 1
ATOM 674 C C . LEU A 1 87 ? 4.239 -1.798 -7.850 1.00 88.50 87 LEU A C 1
ATOM 676 O O . LEU A 1 87 ? 3.903 -2.643 -8.682 1.00 88.50 87 LEU A O 1
ATOM 680 N N . ALA A 1 88 ? 5.107 -2.067 -6.871 1.00 88.81 88 ALA A N 1
ATOM 681 C CA . ALA A 1 88 ? 5.734 -3.374 -6.695 1.00 88.81 88 ALA A CA 1
ATOM 682 C C . ALA A 1 88 ? 4.688 -4.463 -6.408 1.00 88.81 88 ALA A C 1
ATOM 684 O O . ALA A 1 88 ? 4.688 -5.510 -7.055 1.00 88.81 88 ALA A O 1
ATOM 685 N N . PHE A 1 89 ? 3.746 -4.188 -5.502 1.00 88.81 89 PHE A N 1
ATOM 686 C CA . PHE A 1 89 ? 2.667 -5.111 -5.161 1.00 88.81 89 PHE A CA 1
ATOM 687 C C . PHE A 1 89 ? 1.792 -5.451 -6.373 1.00 88.81 89 PHE A C 1
ATOM 689 O O . PHE A 1 89 ? 1.609 -6.630 -6.666 1.00 88.81 89 PHE A O 1
ATOM 696 N N . ARG A 1 90 ? 1.330 -4.444 -7.129 1.00 85.81 90 ARG A N 1
ATOM 697 C CA . ARG A 1 90 ? 0.510 -4.637 -8.341 1.00 85.81 90 ARG A CA 1
ATOM 698 C C . ARG A 1 90 ? 1.251 -5.374 -9.455 1.00 85.81 90 ARG A C 1
ATOM 700 O O . ARG A 1 90 ? 0.650 -6.150 -10.190 1.00 85.81 90 ARG A O 1
ATOM 707 N N . THR A 1 91 ? 2.561 -5.165 -9.576 1.00 82.81 91 THR A N 1
ATOM 708 C CA . THR A 1 91 ? 3.385 -5.894 -10.555 1.00 82.81 91 THR A CA 1
ATOM 709 C C . THR A 1 91 ? 3.466 -7.383 -10.213 1.00 82.81 91 THR A C 1
ATOM 711 O O . THR A 1 91 ? 3.428 -8.221 -11.112 1.00 82.81 91 THR A O 1
ATOM 714 N N . HIS A 1 92 ? 3.540 -7.710 -8.919 1.00 81.75 92 HIS A N 1
ATOM 715 C CA . HIS A 1 92 ? 3.685 -9.081 -8.432 1.00 81.75 92 HIS A CA 1
ATOM 716 C C . HIS A 1 92 ? 2.366 -9.857 -8.318 1.00 81.75 92 HIS A C 1
ATOM 718 O O . HIS A 1 92 ? 2.337 -11.031 -8.670 1.00 81.75 92 HIS A O 1
ATOM 724 N N . TYR A 1 93 ? 1.295 -9.232 -7.825 1.00 78.88 93 TYR A N 1
ATOM 725 C CA . TYR A 1 93 ? 0.015 -9.900 -7.540 1.00 78.88 93 TYR A CA 1
ATOM 726 C C . TYR A 1 93 ? -1.103 -9.532 -8.521 1.00 78.88 93 TYR A C 1
ATOM 728 O O . TYR A 1 93 ? -2.229 -10.002 -8.377 1.00 78.88 93 TYR A O 1
ATOM 736 N N . GLY A 1 94 ? -0.797 -8.712 -9.526 1.00 72.69 94 GLY A N 1
ATOM 737 C CA . GLY A 1 94 ? -1.798 -8.147 -10.416 1.00 72.69 94 GLY A CA 1
ATOM 738 C C . GLY A 1 94 ? -2.528 -6.971 -9.775 1.00 72.69 94 GLY A C 1
ATOM 739 O O . GLY A 1 94 ? -2.344 -6.630 -8.605 1.00 72.69 94 GLY A O 1
ATOM 740 N N . ASP A 1 95 ? -3.351 -6.315 -10.579 1.00 68.00 95 ASP A N 1
ATOM 741 C CA . ASP A 1 95 ? -4.108 -5.153 -10.151 1.00 68.00 95 ASP A CA 1
ATOM 742 C C . ASP A 1 95 ? -5.598 -5.409 -10.355 1.00 68.00 95 ASP A C 1
ATOM 744 O O . ASP A 1 95 ? -6.155 -5.142 -11.418 1.00 68.00 95 ASP A O 1
ATOM 748 N N . GLN A 1 96 ? -6.238 -5.899 -9.291 1.00 63.00 96 GLN A N 1
ATOM 749 C CA . GLN A 1 96 ? -7.683 -6.137 -9.241 1.00 63.00 96 GLN A CA 1
ATOM 750 C C . GLN A 1 96 ? -8.508 -4.855 -9.455 1.00 63.00 96 GLN A C 1
ATOM 752 O O . GLN A 1 96 ? -9.729 -4.916 -9.593 1.00 63.00 96 GLN A O 1
ATOM 757 N N . ALA A 1 97 ? -7.890 -3.664 -9.446 1.00 57.69 97 ALA A N 1
ATOM 758 C CA . ALA A 1 97 ? -8.597 -2.443 -9.809 1.00 57.69 97 ALA A CA 1
ATOM 759 C C . ALA A 1 97 ? -8.969 -2.417 -11.301 1.00 57.69 97 ALA A C 1
ATOM 761 O O . ALA A 1 97 ? -9.992 -1.822 -11.633 1.00 57.69 97 ALA A O 1
ATOM 762 N N . PHE A 1 98 ? -8.201 -3.078 -12.180 1.00 54.09 98 PHE A N 1
ATOM 763 C CA . PHE A 1 98 ? -8.573 -3.216 -13.593 1.00 54.09 98 PHE A CA 1
ATOM 764 C C . PHE A 1 98 ? -9.765 -4.152 -13.782 1.00 54.09 98 PHE A C 1
ATOM 766 O O . PHE A 1 98 ? -10.641 -3.829 -14.578 1.00 54.09 98 PHE A O 1
ATOM 773 N N . ASP A 1 99 ? -9.870 -5.218 -12.983 1.00 60.59 99 ASP A N 1
ATOM 774 C CA . ASP A 1 99 ? -11.032 -6.121 -13.018 1.00 60.59 99 ASP A CA 1
ATOM 775 C C . ASP A 1 99 ? -12.342 -5.373 -12.717 1.00 60.59 99 ASP A C 1
ATOM 777 O O . ASP A 1 99 ? -13.402 -5.710 -13.232 1.00 60.59 99 ASP A O 1
ATOM 781 N N . ARG A 1 100 ? -12.278 -4.311 -11.903 1.00 57.09 100 ARG A N 1
ATOM 782 C CA . ARG A 1 100 ? -13.441 -3.475 -11.552 1.00 57.09 100 ARG A CA 1
ATOM 783 C C . ARG A 1 100 ? -13.781 -2.413 -12.591 1.00 57.09 100 ARG A C 1
ATOM 785 O O . ARG A 1 100 ? -14.836 -1.795 -12.478 1.00 57.09 100 ARG A O 1
ATOM 792 N N . LEU A 1 101 ? -12.886 -2.145 -13.539 1.00 58.53 101 LEU A N 1
ATOM 793 C CA . LEU A 1 101 ? -13.087 -1.115 -14.557 1.00 58.53 101 LEU A CA 1
ATOM 794 C C . LEU A 1 101 ? -13.900 -1.627 -15.756 1.00 58.53 101 LEU A C 1
ATOM 796 O O . LEU A 1 101 ? -14.247 -0.812 -16.603 1.00 58.53 101 LEU A O 1
ATOM 800 N N . ASP A 1 102 ? -14.224 -2.927 -15.823 1.00 59.31 102 ASP A N 1
ATOM 801 C CA . ASP A 1 102 ? -14.881 -3.577 -16.978 1.00 59.31 102 ASP A CA 1
ATOM 802 C C . ASP A 1 102 ? -14.190 -3.236 -18.316 1.00 59.31 102 ASP A C 1
ATOM 804 O O . ASP A 1 102 ? -14.793 -3.190 -19.386 1.00 59.31 102 ASP A O 1
ATOM 808 N N . VAL A 1 103 ? -12.888 -2.938 -18.250 1.00 63.75 103 VAL A N 1
ATOM 809 C CA . VAL A 1 103 ? -12.061 -2.647 -19.418 1.00 63.75 103 VAL A CA 1
ATOM 810 C C . VAL A 1 103 ? -11.350 -3.940 -19.801 1.00 63.75 103 VAL A C 1
ATOM 812 O O . VAL A 1 103 ? -10.684 -4.533 -18.946 1.00 63.75 103 VAL A O 1
ATOM 815 N N . PRO A 1 104 ? -11.430 -4.378 -21.070 1.00 59.59 104 PRO A N 1
ATOM 816 C CA . PRO A 1 104 ? -10.701 -5.554 -21.520 1.00 59.59 104 PRO A CA 1
ATOM 817 C C . PRO A 1 104 ? -9.201 -5.352 -21.285 1.00 59.59 104 PRO A C 1
ATOM 819 O O . PRO A 1 104 ? -8.620 -4.333 -21.670 1.00 59.59 104 PRO A O 1
ATOM 822 N N . CYS A 1 105 ? -8.565 -6.316 -20.619 1.00 62.84 105 CYS A N 1
ATOM 823 C CA . CYS A 1 105 ? -7.134 -6.269 -20.345 1.00 62.84 105 CYS A CA 1
ATOM 824 C C . CYS A 1 105 ? -6.331 -6.181 -21.655 1.00 62.84 105 CYS A C 1
ATOM 826 O O . CYS A 1 105 ? -6.736 -6.725 -22.676 1.00 62.84 105 CYS A O 1
ATOM 828 N N . SER A 1 106 ? -5.138 -5.585 -21.641 1.00 59.44 106 SER A N 1
ATOM 829 C CA . SER A 1 106 ? -4.278 -5.487 -22.837 1.00 59.44 106 SER A CA 1
ATOM 830 C C . SER A 1 106 ? -3.819 -6.836 -23.417 1.00 59.44 106 SER A C 1
ATOM 832 O O . SER A 1 106 ? -3.235 -6.865 -24.493 1.00 59.44 106 SER A O 1
ATOM 834 N N . HIS A 1 107 ? -4.049 -7.937 -22.697 1.00 60.88 107 HIS A N 1
ATOM 835 C CA . HIS A 1 107 ? -3.775 -9.318 -23.117 1.00 60.88 107 HIS A CA 1
ATOM 836 C C . HIS A 1 107 ? -5.046 -10.050 -23.576 1.00 60.88 107 HIS A C 1
ATOM 838 O O . HIS A 1 107 ? -5.076 -11.280 -23.592 1.00 60.88 107 HIS A O 1
ATOM 844 N N . PHE A 1 108 ? -6.115 -9.297 -23.841 1.00 60.69 108 PHE A N 1
ATOM 845 C CA . PHE A 1 108 ? -7.383 -9.812 -24.326 1.00 60.69 108 PHE A CA 1
ATOM 846 C C . PHE A 1 108 ? -7.234 -10.201 -25.794 1.00 60.69 108 PHE A C 1
ATOM 848 O O . PHE A 1 108 ? -7.012 -9.344 -26.651 1.00 60.69 108 PHE A O 1
ATOM 855 N N . GLU A 1 109 ? -7.377 -11.491 -26.074 1.00 65.19 109 GLU A N 1
ATOM 856 C CA . GLU A 1 109 ? -7.430 -12.029 -27.427 1.00 65.19 109 GLU A CA 1
ATOM 857 C C . GLU A 1 109 ? -8.752 -12.781 -27.611 1.00 65.19 109 GLU A C 1
ATOM 859 O O . GLU A 1 109 ? -9.274 -13.412 -26.688 1.00 65.19 109 GLU A O 1
ATOM 864 N N . ILE A 1 110 ? -9.318 -12.682 -28.813 1.00 66.38 110 ILE A N 1
ATOM 865 C CA . ILE A 1 110 ? -10.471 -13.489 -29.211 1.00 66.38 110 ILE A CA 1
ATOM 866 C C . ILE A 1 110 ? -9.902 -14.740 -29.875 1.00 66.38 110 ILE A C 1
ATOM 868 O O . ILE A 1 110 ? -9.260 -14.644 -30.924 1.00 66.38 110 ILE A O 1
ATOM 872 N N . GLY A 1 111 ? -10.110 -15.895 -29.243 1.00 67.88 111 GLY A N 1
ATOM 873 C CA . GLY A 1 111 ? -9.719 -17.189 -29.788 1.00 67.88 111 GLY A CA 1
ATOM 874 C C . GLY A 1 111 ? -10.441 -17.500 -31.102 1.00 67.88 111 GLY A C 1
ATOM 875 O O . GLY A 1 111 ? -11.467 -16.905 -31.437 1.00 67.88 111 GLY A O 1
ATOM 876 N N . ALA A 1 112 ? -9.915 -18.454 -31.872 1.00 66.44 112 ALA A N 1
ATOM 877 C CA . ALA A 1 112 ? -10.508 -18.873 -33.150 1.00 66.44 112 ALA A CA 1
ATOM 878 C C . ALA A 1 112 ? -11.926 -19.477 -33.010 1.00 66.44 112 ALA A C 1
ATOM 880 O O . ALA A 1 112 ? -12.657 -19.591 -33.990 1.00 66.44 112 ALA A O 1
ATOM 881 N N . ASP A 1 113 ? -12.306 -19.850 -31.792 1.00 75.44 113 ASP A N 1
ATOM 882 C CA . ASP A 1 113 ? -13.615 -20.335 -31.353 1.00 75.44 113 ASP A CA 1
ATOM 883 C C . ASP A 1 113 ? -14.577 -19.210 -30.918 1.00 75.44 113 ASP A C 1
ATOM 885 O O . ASP A 1 113 ? -15.730 -19.479 -30.579 1.00 75.44 113 ASP A O 1
ATOM 889 N N . GLY A 1 114 ? -14.131 -17.950 -30.946 1.00 68.12 114 GLY A N 1
ATOM 890 C CA . GLY A 1 114 ? -14.903 -16.790 -30.502 1.00 68.12 114 GLY A CA 1
ATOM 891 C C . GLY A 1 114 ? -14.923 -16.603 -28.983 1.00 68.12 114 GLY A C 1
ATOM 892 O O . GLY A 1 114 ? -15.652 -15.740 -28.492 1.00 68.12 114 GLY A O 1
ATOM 893 N N . VAL A 1 115 ? -14.138 -17.382 -28.233 1.00 68.25 115 VAL A N 1
ATOM 894 C CA . VAL A 1 115 ? -14.042 -17.259 -26.778 1.00 68.25 115 VAL A CA 1
ATOM 895 C C . VAL A 1 115 ? -13.054 -16.148 -26.429 1.00 68.25 115 VAL A C 1
ATOM 897 O O . VAL A 1 115 ? -11.941 -16.081 -26.949 1.00 68.25 115 VAL A O 1
ATOM 900 N N . SER A 1 116 ? -13.474 -15.243 -25.546 1.00 60.97 116 SER A N 1
ATOM 901 C CA . SER A 1 116 ? -12.600 -14.222 -24.977 1.00 60.97 116 SER A CA 1
ATOM 902 C C . SER A 1 116 ? -11.653 -14.859 -23.963 1.00 60.97 116 SER A C 1
ATOM 904 O O . SER A 1 116 ? -12.105 -15.312 -22.907 1.00 60.97 116 SER A O 1
ATOM 906 N N . THR A 1 117 ? -10.353 -14.873 -24.247 1.00 60.78 117 THR A N 1
ATOM 907 C CA . THR A 1 117 ? -9.343 -15.447 -23.350 1.00 60.78 117 THR A CA 1
ATOM 908 C C . THR A 1 117 ? -8.328 -14.378 -22.960 1.00 60.78 117 THR A C 1
ATOM 910 O O . THR A 1 117 ? -7.827 -13.629 -23.798 1.00 60.78 117 THR A O 1
ATOM 913 N N . CYS A 1 118 ? -8.023 -14.289 -21.663 1.00 64.31 118 CYS A N 1
ATOM 914 C CA . CYS A 1 118 ? -6.895 -13.504 -21.176 1.00 64.31 118 CYS A CA 1
ATOM 915 C C . CYS A 1 118 ? -5.712 -14.443 -20.948 1.00 64.31 118 CYS A C 1
ATOM 917 O O . CYS A 1 118 ? -5.760 -15.280 -20.048 1.00 64.31 118 CYS A O 1
ATOM 919 N N . ASN A 1 119 ? -4.619 -14.249 -21.690 1.00 60.75 119 ASN A N 1
ATOM 920 C CA . ASN A 1 119 ? -3.403 -15.071 -21.578 1.00 60.75 119 ASN A CA 1
ATOM 921 C C . ASN A 1 119 ? -2.710 -14.995 -20.196 1.00 60.75 119 ASN A C 1
ATOM 923 O O . ASN A 1 119 ? -1.730 -15.695 -19.957 1.00 60.75 119 ASN A O 1
ATOM 927 N N . ARG A 1 120 ? -3.199 -14.151 -19.274 1.00 55.44 120 ARG A N 1
ATOM 928 C CA . ARG A 1 120 ? -2.727 -14.066 -17.881 1.00 55.44 120 ARG A CA 1
ATOM 929 C C . ARG A 1 120 ? -3.583 -14.861 -16.885 1.00 55.44 120 ARG A C 1
ATOM 931 O O . ARG A 1 120 ? -3.114 -15.108 -15.782 1.00 55.44 120 ARG A O 1
ATOM 938 N N . HIS A 1 121 ? -4.802 -15.248 -17.261 1.00 50.88 121 HIS A N 1
ATOM 939 C CA . HIS A 1 121 ? -5.725 -16.058 -16.453 1.00 50.88 121 HIS A CA 1
ATOM 940 C C . HIS A 1 121 ? -5.865 -17.456 -17.068 1.00 50.88 121 HIS A C 1
ATOM 942 O O . HIS A 1 121 ? -6.971 -17.953 -17.264 1.00 50.88 121 HIS A O 1
ATOM 948 N N . ILE A 1 122 ? -4.737 -18.053 -17.450 1.00 43.91 122 ILE A N 1
ATOM 949 C CA . ILE A 1 122 ? -4.683 -19.478 -17.761 1.00 43.91 122 ILE A CA 1
ATOM 950 C C . ILE A 1 122 ? -4.344 -20.150 -16.429 1.00 43.91 122 ILE A C 1
ATOM 952 O O . ILE A 1 122 ? -3.226 -19.976 -15.943 1.00 43.91 122 ILE A O 1
ATOM 956 N N . ASP A 1 123 ? -5.338 -20.795 -15.813 1.00 46.78 123 ASP A N 1
ATOM 957 C CA . ASP A 1 123 ? -5.123 -21.730 -14.695 1.00 46.78 123 ASP A CA 1
ATOM 958 C C . ASP A 1 123 ? -4.206 -22.891 -15.122 1.00 46.78 123 ASP A C 1
ATOM 960 O O . ASP A 1 123 ? -4.368 -23.392 -16.264 1.00 46.78 123 ASP A O 1
#

Foldseek 3Di:
DDDDPDDDDDPDDDDPPPPQQQADQQDDDDPVLLLLLLVLLVVDQ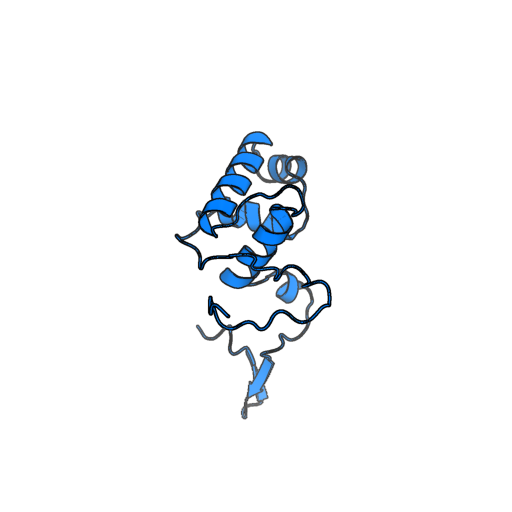LVRSCVVVVHDSVVSVVSLVVLLVRRVGDDDPVDDSSVVSNVSSCVNPNDCVVVVVPDQDPQWDQDPVRDTDRPVPDD